Protein AF-A0AAP0YLY3-F1 (afdb_monomer_lite)

Secondary structure (DSSP, 8-state):
-EEEE-SSSS-EEEE---SB-TTSPBPP-TTHHHHHHHHHHHHHHHTTPPPHHHHHHHHHHHTT-S-HHHHHHHHHHHHHHHHHHHHHTTSHHHHHHHHHHHHHHTT-EEEEEE-TTS-EEEEEEEETTEEEEHHHH-GGGSHHHHHHHTS----------------------

Radius of gyration: 27.0 Å; chains: 1; bounding box: 79×39×63 Å

Structure (mmCIF, N/CA/C/O backbone):
data_AF-A0AAP0YLY3-F1
#
_entry.id   AF-A0AAP0YLY3-F1
#
loop_
_atom_site.group_PDB
_atom_site.id
_atom_site.type_symbol
_atom_site.label_atom_id
_atom_site.label_alt_id
_atom_site.label_comp_id
_atom_site.label_asym_id
_atom_site.label_entity_id
_atom_site.label_seq_id
_atom_site.pdbx_PDB_ins_code
_atom_site.Cartn_x
_atom_site.Cartn_y
_atom_site.Cartn_z
_atom_site.occupancy
_atom_site.B_iso_or_equiv
_atom_site.auth_seq_id
_atom_site.auth_comp_id
_atom_site.auth_asym_id
_atom_site.auth_atom_id
_atom_site.pdbx_PDB_model_num
ATOM 1 N N . MET A 1 1 ? 21.559 -13.514 -28.684 1.00 84.38 1 MET A N 1
ATOM 2 C CA . MET A 1 1 ? 20.626 -14.659 -28.528 1.00 84.38 1 MET A CA 1
ATOM 3 C C . MET A 1 1 ? 19.225 -14.116 -28.28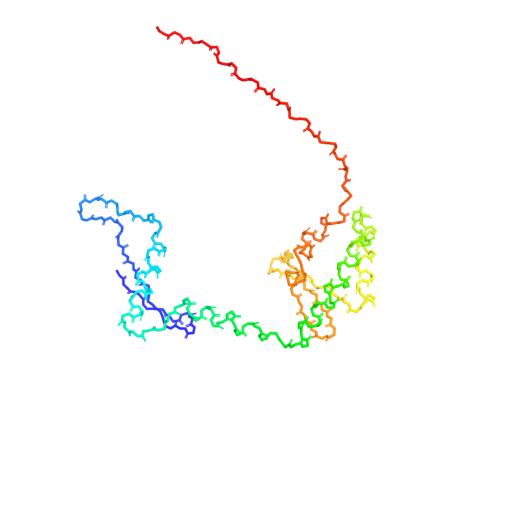8 1.00 84.38 1 MET A C 1
ATOM 5 O O . MET A 1 1 ? 19.113 -13.101 -27.614 1.00 84.38 1 MET A O 1
ATOM 9 N N . ALA A 1 2 ? 18.183 -14.740 -28.841 1.00 87.62 2 ALA A N 1
ATOM 10 C CA . ALA A 1 2 ? 16.794 -14.359 -28.585 1.00 87.62 2 ALA A CA 1
ATOM 11 C C . ALA A 1 2 ? 15.987 -15.582 -28.125 1.00 87.62 2 ALA A C 1
ATOM 13 O O . ALA A 1 2 ? 16.153 -16.657 -28.696 1.00 87.62 2 ALA A O 1
ATOM 14 N N . VAL A 1 3 ? 15.147 -15.425 -27.099 1.00 89.00 3 VAL A N 1
ATOM 15 C CA . VAL A 1 3 ? 14.315 -16.502 -26.532 1.00 89.00 3 VAL A CA 1
ATOM 16 C C . VAL A 1 3 ? 12.877 -16.019 -26.418 1.00 89.00 3 VAL A C 1
ATOM 18 O O . VAL A 1 3 ? 12.629 -14.951 -25.867 1.00 89.00 3 VAL A O 1
ATOM 21 N N . THR A 1 4 ? 11.927 -16.793 -26.931 1.00 88.38 4 THR A N 1
ATOM 22 C CA . THR A 1 4 ? 10.489 -16.539 -26.784 1.00 88.38 4 THR A CA 1
ATOM 23 C C . THR A 1 4 ? 9.971 -17.156 -25.486 1.00 88.38 4 THR A C 1
ATOM 25 O O . THR A 1 4 ? 10.295 -18.295 -25.162 1.00 88.38 4 THR A O 1
ATOM 28 N N . HIS A 1 5 ? 9.146 -16.416 -24.749 1.00 80.31 5 HIS A N 1
ATOM 29 C CA . HIS A 1 5 ? 8.527 -16.858 -23.501 1.00 80.31 5 HIS A CA 1
ATOM 30 C C . HIS A 1 5 ? 6.999 -16.671 -23.538 1.00 80.31 5 HIS A C 1
ATOM 32 O O . HIS A 1 5 ? 6.479 -15.772 -24.209 1.00 80.31 5 HIS A O 1
ATOM 38 N N . LYS A 1 6 ? 6.287 -17.572 -22.843 1.00 79.25 6 LYS A N 1
ATOM 39 C CA . LYS A 1 6 ? 4.812 -17.651 -22.751 1.00 79.25 6 LYS A CA 1
ATOM 40 C C . LYS A 1 6 ? 4.292 -17.630 -21.304 1.00 79.25 6 LYS A C 1
ATOM 42 O O . LYS A 1 6 ? 3.179 -18.059 -21.038 1.00 79.25 6 LYS A O 1
ATOM 47 N N . ASP A 1 7 ? 5.110 -17.201 -20.353 1.00 75.25 7 ASP A N 1
ATOM 48 C CA . ASP A 1 7 ? 4.820 -17.224 -18.911 1.00 75.25 7 ASP A CA 1
ATOM 49 C C . ASP A 1 7 ? 3.862 -16.113 -18.447 1.00 75.25 7 ASP A C 1
ATOM 51 O O . ASP A 1 7 ? 3.434 -16.106 -17.295 1.00 75.25 7 ASP A O 1
ATOM 55 N N . THR A 1 8 ? 3.477 -15.197 -19.337 1.00 72.56 8 THR A N 1
ATOM 56 C CA . THR A 1 8 ? 2.408 -14.217 -19.094 1.00 72.56 8 THR A CA 1
ATOM 57 C C . THR A 1 8 ? 1.343 -14.316 -20.180 1.00 72.56 8 THR A C 1
ATOM 59 O O . THR A 1 8 ? 1.606 -14.873 -21.244 1.00 72.56 8 THR A O 1
ATOM 62 N N . ASP A 1 9 ? 0.184 -13.686 -19.966 1.00 72.81 9 ASP A N 1
ATOM 63 C CA . ASP A 1 9 ? -0.893 -13.595 -20.969 1.00 72.81 9 ASP A CA 1
ATOM 64 C C . ASP A 1 9 ? -0.432 -12.988 -22.311 1.00 72.81 9 ASP A C 1
ATOM 66 O O . ASP A 1 9 ? -1.115 -13.123 -23.323 1.00 72.81 9 ASP A O 1
ATOM 70 N N . ASN A 1 10 ? 0.729 -12.317 -22.337 1.00 78.31 10 ASN A N 1
ATOM 71 C CA . ASN A 1 10 ? 1.319 -11.747 -23.540 1.00 78.31 10 ASN A CA 1
ATOM 72 C C . ASN A 1 10 ? 2.604 -12.489 -23.934 1.00 78.31 10 ASN A C 1
ATOM 74 O O . ASN A 1 10 ? 3.540 -12.634 -23.138 1.00 78.31 10 ASN A O 1
ATOM 78 N N . MET A 1 11 ? 2.673 -12.875 -25.207 1.00 82.75 11 MET A N 1
ATOM 79 C CA . MET A 1 11 ? 3.893 -13.374 -25.841 1.00 82.75 11 MET A CA 1
ATOM 80 C C . MET A 1 11 ? 4.999 -12.316 -25.759 1.00 82.75 11 MET A C 1
ATOM 82 O O . MET A 1 11 ? 4.771 -11.157 -26.112 1.00 82.75 11 MET A O 1
ATOM 86 N N . HIS A 1 12 ? 6.204 -12.703 -25.343 1.00 87.44 12 HIS A N 1
ATOM 87 C CA . HIS A 1 12 ? 7.352 -11.795 -25.350 1.00 87.44 12 HIS A CA 1
ATOM 88 C C . HIS A 1 12 ? 8.660 -12.499 -25.710 1.00 87.44 12 HIS A C 1
ATOM 90 O O . HIS A 1 12 ? 8.771 -13.724 -25.673 1.00 87.44 12 HIS A O 1
ATOM 96 N N . ILE A 1 13 ? 9.647 -11.694 -26.107 1.00 89.44 13 ILE A N 1
ATOM 97 C CA . ILE A 1 13 ? 10.973 -12.142 -26.533 1.00 89.44 13 ILE A CA 1
ATOM 98 C C . ILE A 1 13 ? 12.018 -11.492 -25.628 1.00 89.44 13 ILE A C 1
ATOM 100 O O . ILE A 1 13 ? 12.048 -10.270 -25.489 1.00 89.44 13 ILE A O 1
ATOM 104 N N . HIS A 1 14 ? 12.905 -12.297 -25.054 1.00 89.00 14 HIS A N 1
ATOM 105 C CA . HIS A 1 14 ? 14.126 -11.833 -24.408 1.00 89.00 14 HIS A CA 1
ATOM 106 C C . HIS A 1 14 ? 15.252 -11.763 -25.431 1.00 89.00 14 HIS A C 1
ATOM 108 O O . HIS A 1 14 ? 15.549 -12.757 -26.088 1.00 89.00 14 HIS A O 1
ATOM 114 N N . ILE A 1 15 ? 15.904 -10.606 -25.543 1.00 89.50 15 ILE A N 1
ATOM 115 C CA . ILE A 1 15 ? 17.107 -10.427 -26.360 1.00 89.50 15 ILE A CA 1
ATOM 116 C C . ILE A 1 15 ? 18.300 -10.296 -25.415 1.00 89.50 15 ILE A C 1
ATOM 118 O O . ILE A 1 15 ? 18.353 -9.387 -24.590 1.00 89.50 15 ILE A O 1
ATOM 122 N N . ILE A 1 16 ? 19.259 -11.205 -25.553 1.00 89.19 16 ILE A N 1
ATOM 123 C CA . ILE A 1 16 ? 20.537 -11.193 -24.843 1.00 89.19 16 ILE A CA 1
ATOM 124 C C . ILE A 1 16 ? 21.598 -10.678 -25.814 1.00 89.19 16 ILE A C 1
ATOM 126 O O . ILE A 1 16 ? 21.819 -11.277 -26.876 1.00 89.19 16 ILE A O 1
ATOM 130 N N . ALA A 1 17 ? 22.250 -9.583 -25.432 1.00 88.19 17 ALA A N 1
ATOM 131 C CA . ALA A 1 17 ? 23.316 -8.935 -26.186 1.00 88.19 17 ALA A CA 1
ATOM 132 C C . ALA A 1 17 ? 24.584 -8.817 -25.329 1.00 88.19 17 ALA A C 1
ATOM 134 O O . ALA A 1 17 ? 24.498 -8.595 -24.119 1.00 88.19 17 ALA A O 1
ATOM 135 N N . ASN A 1 18 ? 25.754 -8.962 -25.959 1.00 90.06 18 ASN A N 1
ATOM 136 C CA . ASN A 1 18 ? 27.037 -8.750 -25.295 1.00 90.06 18 ASN A CA 1
ATOM 137 C C . ASN A 1 18 ? 27.287 -7.244 -25.114 1.00 90.06 18 ASN A C 1
ATOM 139 O O . ASN A 1 18 ? 27.053 -6.456 -26.029 1.00 90.06 18 ASN A O 1
ATOM 143 N N . ARG A 1 19 ? 27.767 -6.850 -23.931 1.00 91.50 19 ARG A N 1
ATOM 144 C CA . ARG A 1 19 ? 28.159 -5.468 -23.618 1.00 91.50 19 ARG A CA 1
ATOM 145 C C . ARG A 1 19 ? 29.617 -5.176 -24.001 1.00 91.50 19 ARG A C 1
ATOM 147 O O . ARG A 1 19 ? 30.021 -4.018 -23.997 1.00 91.50 19 ARG A O 1
ATOM 154 N N . ILE A 1 20 ? 30.400 -6.203 -24.306 1.00 93.00 20 ILE A N 1
ATOM 155 C CA . ILE A 1 20 ? 31.799 -6.064 -24.706 1.00 93.00 20 ILE A CA 1
ATOM 156 C C . ILE A 1 20 ? 31.875 -6.010 -26.230 1.00 93.00 20 ILE A C 1
ATOM 158 O O . ILE A 1 20 ? 31.314 -6.871 -26.913 1.00 93.00 20 ILE A O 1
ATOM 162 N N . SER A 1 21 ? 32.537 -4.979 -26.751 1.00 90.94 21 SER A N 1
ATOM 163 C CA . SER A 1 21 ? 32.823 -4.836 -28.175 1.00 90.94 21 SER A CA 1
ATOM 164 C C . SER A 1 21 ? 33.848 -5.880 -28.629 1.00 90.94 21 SER A C 1
ATOM 166 O O . SER A 1 21 ? 34.527 -6.514 -27.821 1.00 90.94 21 SER A O 1
ATOM 168 N N . LEU A 1 22 ? 34.006 -6.039 -29.944 1.00 90.38 22 LEU A N 1
ATOM 169 C CA . LEU A 1 22 ? 35.026 -6.929 -30.511 1.00 90.38 22 LEU A CA 1
ATOM 170 C C . LEU A 1 22 ? 36.465 -6.471 -30.203 1.00 90.38 22 LEU A C 1
ATOM 172 O O . LEU A 1 22 ? 37.390 -7.266 -30.327 1.00 90.38 22 LEU A O 1
ATOM 176 N N . TYR A 1 23 ? 36.641 -5.220 -29.768 1.00 93.31 23 TYR A N 1
ATOM 177 C CA . TYR A 1 23 ? 37.928 -4.624 -29.402 1.00 93.31 23 TYR A CA 1
ATOM 178 C C . TYR A 1 23 ? 38.176 -4.617 -27.884 1.00 93.31 23 TYR A C 1
ATOM 180 O O . TYR A 1 23 ? 39.122 -3.994 -27.415 1.00 93.31 23 TYR A O 1
ATOM 188 N N . GLY A 1 24 ? 37.329 -5.297 -27.100 1.00 92.50 24 GLY A N 1
ATOM 189 C CA . GLY A 1 24 ? 37.461 -5.371 -25.640 1.00 92.50 24 GLY A CA 1
ATOM 190 C C . GLY A 1 24 ? 36.920 -4.149 -24.892 1.00 92.50 24 GLY A C 1
ATOM 191 O O . GLY A 1 24 ? 37.060 -4.061 -23.674 1.00 92.50 24 GLY A O 1
ATOM 192 N N . GLU A 1 25 ? 36.268 -3.220 -25.589 1.00 94.44 25 GLU A N 1
ATOM 193 C CA . GLU A 1 25 ? 35.694 -2.024 -24.977 1.00 94.44 25 GLU A CA 1
ATOM 194 C C . GLU A 1 25 ? 34.318 -2.319 -24.377 1.00 94.44 25 GLU A C 1
ATOM 196 O O . GLU A 1 25 ? 33.501 -3.047 -24.945 1.00 94.44 25 GLU A O 1
ATOM 201 N N . VAL A 1 26 ? 34.028 -1.718 -23.226 1.00 93.25 26 VAL A N 1
ATOM 202 C CA . VAL A 1 26 ? 32.738 -1.874 -22.553 1.00 93.25 26 VAL A CA 1
ATOM 203 C C . VAL A 1 26 ? 31.776 -0.799 -23.048 1.00 93.25 26 VAL A C 1
ATOM 205 O O . VAL A 1 26 ? 32.010 0.389 -22.835 1.00 93.25 26 VAL A O 1
ATOM 208 N N . TYR A 1 27 ? 30.638 -1.195 -23.620 1.00 89.69 27 TYR A N 1
ATOM 209 C CA . TYR A 1 27 ? 29.598 -0.229 -23.970 1.00 89.69 27 TYR A CA 1
ATOM 210 C C . TYR A 1 27 ? 29.071 0.495 -22.726 1.00 89.69 27 TYR A C 1
ATOM 212 O O . TYR A 1 27 ? 28.773 -0.123 -21.697 1.00 89.69 27 TYR A O 1
ATOM 220 N N . ASP A 1 28 ? 28.902 1.813 -22.818 1.00 88.75 28 ASP A N 1
ATOM 221 C CA . ASP A 1 28 ? 28.293 2.597 -21.749 1.00 88.75 28 ASP A CA 1
ATOM 222 C C . ASP A 1 28 ? 26.817 2.208 -21.563 1.00 88.75 28 ASP A C 1
ATOM 224 O O . ASP A 1 28 ? 25.990 2.352 -22.466 1.00 88.75 28 ASP A O 1
ATOM 228 N N . THR A 1 29 ? 26.464 1.742 -20.365 1.00 88.50 29 THR A N 1
ATOM 229 C CA . THR A 1 29 ? 25.089 1.376 -19.992 1.00 88.50 29 THR A CA 1
ATOM 230 C C . THR A 1 29 ? 24.410 2.416 -19.114 1.00 88.50 29 THR A C 1
ATOM 232 O O . THR A 1 29 ? 23.327 2.156 -18.579 1.00 88.50 29 THR A O 1
ATOM 235 N N . THR A 1 30 ? 25.007 3.595 -18.954 1.00 93.00 30 THR A N 1
ATOM 236 C CA . THR A 1 30 ? 24.414 4.682 -18.182 1.00 93.00 30 THR A CA 1
ATOM 237 C C . THR A 1 30 ? 23.040 5.023 -18.765 1.00 93.00 30 THR A C 1
ATOM 239 O O . THR A 1 30 ? 22.870 5.249 -19.964 1.00 93.00 30 THR A O 1
ATOM 242 N N . PHE A 1 31 ? 22.011 4.966 -17.915 1.00 93.06 31 PHE A N 1
ATOM 243 C CA . PHE A 1 31 ? 20.603 5.151 -18.289 1.00 93.06 31 PHE A CA 1
ATOM 244 C C . PHE A 1 31 ? 20.095 4.255 -19.439 1.00 93.06 31 PHE A C 1
ATOM 246 O O . PHE A 1 31 ? 19.149 4.636 -20.138 1.00 93.06 31 PHE A O 1
ATOM 253 N N . VAL A 1 32 ? 20.659 3.053 -19.633 1.00 91.19 32 VAL A N 1
ATOM 254 C CA . VAL A 1 32 ? 20.261 2.143 -20.726 1.00 91.19 32 VAL A CA 1
ATOM 255 C C . VAL A 1 32 ? 18.757 1.858 -20.739 1.00 91.19 32 VAL A C 1
ATOM 257 O O . VAL A 1 32 ? 18.150 1.906 -21.804 1.00 91.19 32 VAL A O 1
ATOM 260 N N . SER A 1 33 ? 18.124 1.689 -19.574 1.00 90.81 33 SER A N 1
ATOM 261 C CA . SER A 1 33 ? 16.676 1.468 -19.465 1.00 90.81 33 SER A CA 1
ATOM 262 C C . SER A 1 33 ? 15.860 2.642 -20.016 1.00 90.81 33 SER A C 1
ATOM 264 O O . SER A 1 33 ? 14.877 2.439 -20.726 1.00 90.81 33 SER A O 1
ATOM 266 N N . ASN A 1 34 ? 16.284 3.880 -19.744 1.00 92.44 34 ASN A N 1
ATOM 267 C CA . ASN A 1 34 ? 15.592 5.080 -20.219 1.00 92.44 34 ASN A CA 1
ATOM 268 C C . ASN A 1 34 ? 15.792 5.269 -21.727 1.00 92.44 34 ASN A C 1
ATOM 270 O O . ASN A 1 34 ? 14.844 5.615 -22.434 1.00 92.44 34 ASN A O 1
ATOM 274 N N . ARG A 1 35 ? 17.012 5.021 -22.225 1.00 92.62 35 ARG A N 1
ATOM 275 C CA . ARG A 1 35 ? 17.318 5.069 -23.663 1.00 92.62 35 ARG A CA 1
ATOM 276 C C . ARG A 1 35 ? 16.528 4.003 -24.423 1.00 92.62 35 ARG A C 1
ATOM 278 O O . ARG A 1 35 ? 15.864 4.338 -25.398 1.00 92.62 35 ARG A O 1
ATOM 285 N N . ALA A 1 36 ? 16.515 2.764 -23.930 1.00 91.88 36 ALA A N 1
ATOM 286 C CA . ALA A 1 36 ? 15.746 1.665 -24.508 1.00 91.88 36 ALA A CA 1
ATOM 287 C C . ALA A 1 36 ? 14.244 1.984 -24.547 1.00 91.88 36 ALA A C 1
ATOM 289 O O . ALA A 1 36 ? 13.615 1.821 -25.588 1.00 91.88 36 ALA A O 1
ATOM 290 N N . ALA A 1 37 ? 13.680 2.525 -23.461 1.00 91.81 37 ALA A N 1
ATOM 291 C CA . ALA A 1 37 ? 12.278 2.940 -23.430 1.00 91.81 37 ALA A CA 1
ATOM 292 C C . ALA A 1 37 ? 11.958 4.037 -24.463 1.00 91.81 37 ALA A C 1
ATOM 294 O O . ALA A 1 37 ? 10.900 3.998 -25.088 1.00 91.81 37 ALA A O 1
ATOM 295 N N . ARG A 1 38 ? 12.867 5.003 -24.669 1.00 93.81 38 ARG A N 1
ATOM 296 C CA . ARG A 1 38 ? 12.705 6.059 -25.681 1.00 93.81 38 ARG A CA 1
ATOM 297 C C . ARG A 1 38 ? 12.762 5.494 -27.101 1.00 93.81 38 ARG A C 1
ATOM 299 O O . ARG A 1 38 ? 11.909 5.833 -27.912 1.00 93.81 38 ARG A O 1
ATOM 306 N N . VAL A 1 39 ? 13.737 4.631 -27.389 1.00 94.00 39 VAL A N 1
ATOM 307 C CA . VAL A 1 39 ? 13.869 3.977 -28.702 1.00 94.00 39 VAL A CA 1
ATOM 308 C C . VAL A 1 39 ? 12.642 3.115 -28.997 1.00 94.00 39 VAL A C 1
ATOM 310 O O . VAL A 1 39 ? 12.082 3.219 -30.083 1.00 94.00 39 VAL A O 1
ATOM 313 N N . ALA A 1 40 ? 12.174 2.332 -28.021 1.00 93.56 40 ALA A N 1
ATOM 314 C CA . ALA A 1 40 ? 10.960 1.535 -28.158 1.00 93.56 40 ALA A CA 1
ATOM 315 C C . ALA A 1 40 ? 9.741 2.406 -28.494 1.00 93.56 40 ALA A C 1
ATOM 317 O O . ALA A 1 40 ? 9.010 2.075 -29.417 1.00 93.56 40 ALA A O 1
ATOM 318 N N . GLU A 1 41 ? 9.553 3.547 -27.822 1.00 93.62 41 GLU A N 1
ATOM 319 C CA . GLU A 1 41 ? 8.457 4.476 -28.133 1.00 93.62 41 GLU A CA 1
ATOM 320 C C . GLU A 1 41 ? 8.543 5.045 -29.558 1.00 93.62 41 GLU A C 1
ATOM 322 O O . GLU A 1 41 ? 7.529 5.099 -30.254 1.00 93.62 41 GLU A O 1
ATOM 327 N N . VAL A 1 42 ? 9.738 5.445 -30.009 1.00 95.75 42 VAL A N 1
ATOM 328 C CA . VAL A 1 42 ? 9.954 5.943 -31.380 1.00 95.75 42 VAL A CA 1
ATOM 329 C C . VAL A 1 42 ? 9.614 4.864 -32.407 1.00 95.75 42 VAL A C 1
ATOM 331 O O . VAL A 1 42 ? 8.913 5.144 -33.378 1.00 95.75 42 VAL A O 1
ATOM 334 N N . LEU A 1 43 ? 10.066 3.628 -32.183 1.00 95.75 43 LEU A N 1
ATOM 335 C CA . LEU A 1 43 ? 9.744 2.496 -33.051 1.00 95.75 43 LEU A CA 1
ATOM 336 C C . LEU A 1 43 ? 8.243 2.196 -33.036 1.00 95.75 43 LEU A C 1
ATOM 338 O O . LEU A 1 43 ? 7.661 2.010 -34.101 1.00 95.75 43 LEU A O 1
ATOM 342 N N . SER A 1 44 ? 7.597 2.224 -31.867 1.00 94.50 44 SER A N 1
ATOM 343 C CA . SER A 1 44 ? 6.149 2.036 -31.772 1.00 94.50 44 SER A CA 1
ATOM 344 C C . SER A 1 44 ? 5.392 3.079 -32.589 1.00 94.50 44 SER A C 1
ATOM 346 O O . SER A 1 44 ? 4.528 2.703 -33.371 1.00 94.50 44 SER A O 1
ATOM 348 N N . ARG A 1 45 ? 5.759 4.367 -32.493 1.00 93.94 45 ARG A N 1
ATOM 349 C CA . ARG A 1 45 ? 5.164 5.430 -33.324 1.00 93.94 45 ARG A CA 1
ATOM 350 C C . ARG A 1 45 ? 5.400 5.182 -34.812 1.00 93.94 45 ARG A C 1
ATOM 352 O O . ARG A 1 45 ? 4.458 5.252 -35.593 1.00 93.94 45 ARG A O 1
ATOM 359 N N . LYS A 1 46 ? 6.639 4.860 -35.197 1.00 96.62 46 LYS A N 1
ATOM 360 C CA . LYS A 1 46 ? 7.029 4.636 -36.598 1.00 96.62 46 LYS A CA 1
ATOM 361 C C . LYS A 1 46 ? 6.247 3.494 -37.251 1.00 96.62 46 LYS A C 1
ATOM 363 O O . LYS A 1 46 ? 5.891 3.602 -38.417 1.00 96.62 46 LYS A O 1
ATOM 368 N N . TYR A 1 47 ? 5.993 2.418 -36.511 1.00 96.00 47 TYR A N 1
ATOM 369 C CA . TYR A 1 47 ? 5.304 1.230 -37.021 1.00 96.00 47 TYR A CA 1
ATOM 370 C C . TYR A 1 47 ? 3.812 1.180 -36.658 1.00 96.00 47 TYR A C 1
ATOM 372 O O . TYR A 1 47 ? 3.189 0.136 -36.819 1.00 96.00 47 TYR A O 1
ATOM 380 N N . GLY A 1 48 ? 3.232 2.273 -36.146 1.00 92.75 48 GLY A N 1
ATOM 381 C CA . GLY A 1 48 ? 1.815 2.316 -35.763 1.00 92.75 48 GLY A CA 1
ATOM 382 C C . GLY A 1 48 ? 1.436 1.335 -34.644 1.00 92.75 48 GLY A C 1
ATOM 383 O O . GLY A 1 48 ? 0.287 0.914 -34.548 1.00 92.75 48 GLY A O 1
ATOM 384 N N . MET A 1 49 ? 2.395 0.936 -33.805 1.00 92.88 49 MET A N 1
ATOM 385 C CA . MET A 1 49 ? 2.160 0.040 -32.675 1.00 92.88 49 MET A CA 1
ATOM 386 C C . MET A 1 49 ? 1.633 0.799 -31.456 1.00 92.88 49 MET A C 1
ATOM 388 O O . MET A 1 49 ? 1.843 2.000 -31.286 1.00 92.88 49 MET A O 1
ATOM 392 N N . THR A 1 50 ? 1.023 0.058 -30.534 1.00 89.12 50 THR A N 1
ATOM 393 C CA . THR A 1 50 ? 0.528 0.594 -29.267 1.00 89.12 50 THR A CA 1
ATOM 394 C C . THR A 1 50 ? 1.644 1.197 -28.410 1.00 89.12 50 THR A C 1
ATOM 396 O O . THR A 1 50 ? 2.633 0.540 -28.081 1.00 89.12 50 THR A O 1
ATOM 399 N N . ILE A 1 51 ? 1.447 2.437 -27.963 1.00 91.81 51 ILE A N 1
ATOM 400 C CA . ILE A 1 51 ? 2.436 3.172 -27.174 1.00 91.81 51 ILE A CA 1
ATOM 401 C C . ILE A 1 51 ? 2.188 2.942 -25.686 1.00 91.81 51 ILE A C 1
ATOM 403 O O . ILE A 1 51 ? 1.164 3.330 -25.122 1.00 91.81 51 ILE A O 1
ATOM 407 N N . ALA A 1 52 ? 3.171 2.349 -25.007 1.00 84.19 52 ALA A N 1
ATOM 408 C CA . ALA A 1 52 ? 3.050 1.968 -23.600 1.00 84.19 52 ALA A CA 1
ATOM 409 C C . ALA A 1 52 ? 2.696 3.145 -22.666 1.00 84.19 52 ALA A C 1
ATOM 411 O O . ALA A 1 52 ? 1.967 2.967 -21.686 1.00 84.19 52 ALA A O 1
ATOM 412 N N . LYS A 1 53 ? 3.196 4.356 -22.954 1.00 84.56 53 LYS A N 1
ATOM 413 C CA . LYS A 1 53 ? 2.883 5.564 -22.172 1.00 84.56 53 LYS A CA 1
ATOM 414 C C . LYS A 1 53 ? 1.422 5.986 -22.304 1.00 84.56 53 LYS A C 1
ATOM 416 O O . LYS A 1 53 ? 0.811 6.306 -21.287 1.00 84.56 53 LYS A O 1
ATOM 421 N N . GLU A 1 54 ? 0.872 5.945 -23.513 1.00 86.69 54 GLU A N 1
ATOM 422 C CA . GLU A 1 54 ? -0.516 6.319 -23.803 1.00 86.69 54 GLU A CA 1
ATOM 423 C C . GLU A 1 54 ? -1.471 5.316 -23.153 1.00 86.69 54 GLU A C 1
ATOM 425 O O . GLU A 1 54 ? -2.323 5.711 -22.364 1.00 86.69 54 GLU A O 1
ATOM 430 N N . VAL A 1 55 ? -1.201 4.012 -23.285 1.00 81.69 55 VAL A N 1
ATOM 431 C CA . VAL A 1 55 ? -1.949 2.968 -22.560 1.00 81.69 55 VAL A CA 1
ATOM 432 C C . VAL A 1 55 ? -1.885 3.166 -21.046 1.00 81.69 55 VAL A C 1
ATOM 434 O O . VAL A 1 55 ? -2.866 2.942 -20.337 1.00 81.69 55 VAL A O 1
ATOM 437 N N . LYS A 1 56 ? -0.734 3.570 -20.497 1.00 77.56 56 LYS A N 1
ATOM 438 C CA . LYS A 1 56 ? -0.601 3.836 -19.058 1.00 77.56 56 LYS A CA 1
ATOM 439 C C . LYS A 1 56 ? -1.401 5.071 -18.638 1.00 77.56 56 LYS A C 1
ATOM 441 O O . LYS A 1 56 ? -1.973 5.053 -17.547 1.00 77.56 56 LYS A O 1
ATOM 446 N N . ALA A 1 57 ? -1.444 6.112 -19.467 1.00 74.81 57 ALA A N 1
ATOM 447 C CA . ALA A 1 57 ? -2.266 7.296 -19.243 1.00 74.81 57 ALA A CA 1
ATOM 448 C C . ALA A 1 57 ? -3.757 6.938 -19.312 1.00 74.81 57 ALA A C 1
ATOM 450 O O . ALA A 1 57 ? -4.476 7.165 -18.343 1.00 74.81 57 ALA A O 1
ATOM 451 N N . GLU A 1 58 ? -4.203 6.248 -20.358 1.00 71.88 58 GLU A N 1
ATOM 452 C CA . GLU A 1 58 ? -5.574 5.747 -20.485 1.00 71.88 58 GLU A CA 1
ATOM 453 C C . GLU A 1 58 ? -5.969 4.828 -19.329 1.00 71.88 58 GLU A C 1
ATOM 455 O O . GLU A 1 58 ? -7.059 4.954 -18.782 1.00 71.88 58 GLU A O 1
ATOM 460 N N . LYS A 1 59 ? -5.085 3.924 -18.887 1.00 65.62 59 LYS A N 1
ATOM 461 C CA . LYS A 1 59 ? -5.328 3.087 -17.702 1.00 65.62 59 LYS A CA 1
ATOM 462 C C . LYS A 1 59 ? -5.435 3.920 -16.427 1.00 65.62 59 LYS A C 1
ATOM 464 O O . LYS A 1 59 ? -6.204 3.543 -15.551 1.00 65.62 59 LYS A O 1
ATOM 469 N N . LYS A 1 60 ? -4.705 5.032 -16.287 1.00 61.19 60 LYS A N 1
ATOM 470 C CA . LYS A 1 60 ? -4.910 5.975 -15.171 1.00 61.19 60 LYS A CA 1
ATOM 471 C C . LYS A 1 60 ? -6.273 6.667 -15.283 1.00 61.19 60 LYS A C 1
ATOM 473 O O . LYS A 1 60 ? -6.986 6.703 -14.289 1.00 61.19 60 LYS A O 1
ATOM 478 N N . HIS A 1 61 ? -6.665 7.101 -16.480 1.00 59.28 61 HIS A N 1
ATOM 479 C CA . HIS A 1 61 ? -7.978 7.699 -16.749 1.00 59.28 61 HIS A CA 1
ATOM 480 C C . HIS A 1 61 ? -9.146 6.702 -16.677 1.00 59.28 61 HIS A C 1
ATOM 482 O O . HIS A 1 61 ? -10.270 7.111 -16.442 1.00 59.28 61 HIS A O 1
ATOM 488 N N . LYS A 1 62 ? -8.910 5.393 -16.837 1.00 54.31 62 LYS A N 1
ATOM 489 C CA . LYS A 1 62 ? -9.889 4.321 -16.579 1.00 54.31 62 LYS A CA 1
ATOM 490 C C . LYS A 1 62 ? -9.873 3.848 -15.123 1.00 54.31 62 LYS A C 1
ATOM 492 O O . LYS A 1 62 ? -10.836 3.229 -14.689 1.00 54.31 62 LYS A O 1
ATOM 497 N N . LYS A 1 63 ? -8.812 4.106 -14.349 1.00 50.94 63 LYS A N 1
ATOM 498 C CA . LYS A 1 63 ? -8.730 3.754 -12.916 1.00 50.94 63 LYS A CA 1
ATOM 499 C C . LYS A 1 63 ? -9.610 4.627 -12.015 1.00 50.94 63 LYS A C 1
ATOM 501 O O . LYS A 1 63 ? -9.797 4.255 -10.864 1.00 50.94 63 LYS A O 1
ATOM 506 N N . THR A 1 64 ? -10.222 5.689 -12.537 1.00 51.84 64 THR A N 1
ATOM 507 C CA . THR A 1 64 ? -11.403 6.343 -11.935 1.00 51.84 64 THR A CA 1
ATOM 508 C C . THR A 1 64 ? -12.632 5.428 -11.870 1.00 51.84 64 THR A C 1
ATOM 510 O O . THR A 1 64 ? -13.635 5.817 -11.293 1.00 51.84 64 THR A O 1
ATOM 513 N N . LYS A 1 65 ? -12.562 4.186 -12.377 1.00 51.16 65 LYS A N 1
ATOM 514 C CA . LYS A 1 65 ? -13.541 3.116 -12.124 1.00 51.16 65 LYS A CA 1
ATOM 515 C C . LYS A 1 65 ? -13.427 2.488 -10.718 1.00 51.16 65 LYS A C 1
ATOM 517 O O . LYS A 1 65 ? -13.620 1.280 -10.578 1.00 51.16 65 LYS A O 1
ATOM 522 N N . SER A 1 66 ? -13.125 3.243 -9.656 1.00 57.97 66 SER A N 1
ATOM 523 C C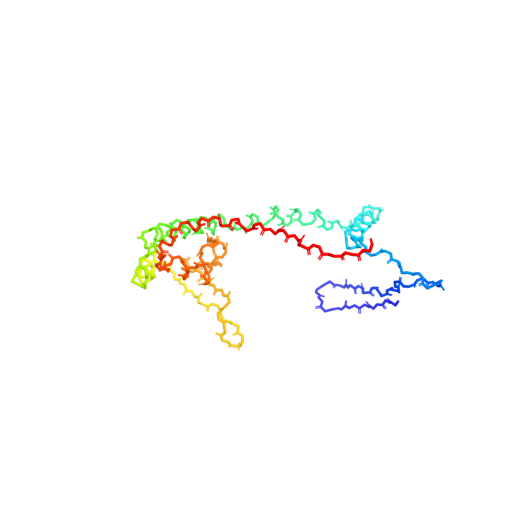A . SER A 1 66 ? -13.766 2.876 -8.385 1.00 57.97 66 SER A CA 1
ATOM 524 C C . SER A 1 66 ? -15.243 3.214 -8.579 1.00 57.97 66 SER A C 1
ATOM 526 O O . SER A 1 66 ? -15.563 4.270 -9.122 1.00 57.97 66 SER A O 1
ATOM 528 N N . SER A 1 67 ? -16.162 2.298 -8.258 1.00 71.50 67 SER A N 1
ATOM 529 C CA . SER A 1 67 ? -17.577 2.676 -8.278 1.00 71.50 67 SER A CA 1
ATOM 530 C C . SER A 1 67 ? -17.730 3.931 -7.403 1.00 71.50 67 SER A C 1
ATOM 532 O O . SER A 1 67 ? -17.071 3.996 -6.358 1.00 71.50 67 SER A O 1
ATOM 534 N N . PRO A 1 68 ? -18.544 4.929 -7.793 1.00 79.38 68 PRO A N 1
ATOM 535 C CA . PRO A 1 68 ? -18.747 6.131 -6.982 1.00 79.38 68 PRO A CA 1
ATOM 536 C C . PRO A 1 68 ? -19.050 5.780 -5.519 1.00 79.38 68 PRO A C 1
ATOM 538 O O . PRO A 1 68 ? -18.494 6.372 -4.598 1.00 79.38 68 PRO A O 1
ATOM 541 N N . THR A 1 69 ? -19.814 4.703 -5.324 1.00 84.50 69 THR A N 1
ATOM 542 C CA . THR A 1 69 ? -20.097 4.074 -4.035 1.00 84.50 69 THR A CA 1
ATOM 543 C C . THR A 1 69 ? -18.831 3.653 -3.285 1.00 84.50 69 THR A C 1
ATOM 545 O O . THR A 1 69 ? -18.670 4.019 -2.129 1.00 84.50 69 THR A O 1
ATOM 548 N N . ARG A 1 70 ? -17.887 2.935 -3.914 1.00 88.56 70 ARG A N 1
ATOM 549 C CA . ARG A 1 70 ? -16.638 2.506 -3.260 1.00 88.56 70 ARG A CA 1
ATOM 550 C C . ARG A 1 70 ? -15.761 3.692 -2.861 1.00 88.56 70 ARG A C 1
ATOM 552 O O . ARG A 1 70 ? -15.136 3.630 -1.804 1.00 88.56 70 ARG A O 1
ATOM 559 N N . GLU A 1 71 ? -15.705 4.755 -3.666 1.00 89.38 71 GLU A N 1
ATOM 560 C CA . GLU A 1 71 ? -14.931 5.953 -3.310 1.00 89.38 71 GLU A CA 1
ATOM 561 C C . GLU A 1 71 ? -15.575 6.715 -2.144 1.00 89.38 71 GLU A C 1
ATOM 563 O O . GLU A 1 71 ? -14.873 7.109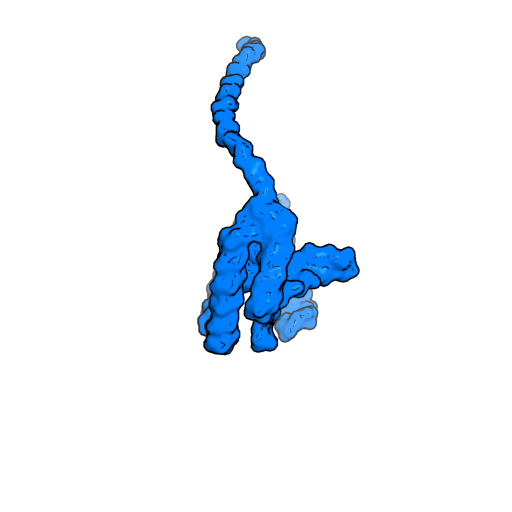 -1.216 1.00 89.38 71 GLU A O 1
ATOM 568 N N . GLN A 1 72 ? -16.905 6.847 -2.128 1.00 91.31 72 GLN A N 1
ATOM 569 C CA . GLN A 1 72 ? -17.644 7.418 -0.996 1.00 91.31 72 GLN A CA 1
ATOM 570 C C . GLN A 1 72 ? -17.424 6.603 0.284 1.00 91.31 72 GLN A C 1
ATOM 572 O O . GLN A 1 72 ? -17.070 7.159 1.324 1.00 91.31 72 GLN A O 1
ATOM 577 N N . THR A 1 73 ? -17.545 5.273 0.203 1.00 93.81 73 THR A N 1
ATOM 578 C CA . THR A 1 73 ? -17.271 4.371 1.329 1.00 93.81 73 THR A CA 1
ATOM 579 C C . THR A 1 73 ? -15.829 4.520 1.815 1.00 93.81 73 THR A C 1
ATOM 581 O O . THR A 1 73 ? -15.589 4.608 3.017 1.00 93.81 73 THR A O 1
ATOM 584 N N . LYS A 1 74 ? -14.855 4.620 0.904 1.00 94.81 74 LYS A N 1
ATOM 585 C CA . LYS A 1 74 ? -13.448 4.853 1.255 1.00 94.81 74 LYS A CA 1
ATOM 586 C C . LYS A 1 74 ? -13.258 6.171 2.001 1.00 94.81 74 LYS A C 1
ATOM 588 O O . LYS A 1 74 ? -12.587 6.184 3.028 1.00 94.81 74 LYS A O 1
ATOM 593 N N . GLN A 1 75 ? -13.855 7.260 1.515 1.00 95.38 75 GLN A N 1
ATOM 594 C CA . GLN A 1 75 ? -13.792 8.566 2.178 1.00 95.38 75 GLN A CA 1
ATOM 595 C C . GLN A 1 75 ? -14.416 8.519 3.576 1.00 95.38 75 GLN A C 1
ATOM 597 O O . GLN A 1 75 ? -13.884 9.117 4.508 1.00 95.38 75 GLN A O 1
ATOM 602 N N . GLN A 1 76 ? -15.514 7.783 3.751 1.00 96.12 76 GLN A N 1
ATOM 603 C CA . GLN A 1 76 ? -16.133 7.586 5.059 1.00 96.12 76 GLN A CA 1
ATOM 604 C C . GLN A 1 76 ? -15.213 6.817 6.015 1.00 96.12 76 GLN A C 1
ATOM 606 O O . GLN A 1 76 ? -14.985 7.271 7.136 1.00 96.12 76 GLN A O 1
ATOM 611 N N . VAL A 1 77 ? -14.614 5.712 5.558 1.00 96.94 77 VAL A N 1
ATOM 612 C CA . VAL A 1 77 ? -13.629 4.957 6.349 1.00 96.94 77 VAL A CA 1
ATOM 613 C C . VAL A 1 77 ? -12.434 5.839 6.707 1.00 96.94 77 VAL A C 1
ATOM 615 O O . VAL A 1 77 ? -12.000 5.825 7.855 1.00 96.94 77 VAL A O 1
ATOM 618 N N . GLN A 1 78 ? -11.929 6.650 5.773 1.00 97.75 78 GLN A N 1
ATOM 619 C CA . GLN A 1 78 ? -10.853 7.607 6.044 1.00 97.75 78 GLN A CA 1
ATOM 620 C C . GLN A 1 78 ? -11.232 8.600 7.142 1.00 97.75 78 GLN A C 1
ATOM 622 O O . GLN A 1 78 ? -10.465 8.758 8.088 1.00 97.75 78 GLN A O 1
ATOM 627 N N . LYS A 1 79 ? -12.411 9.226 7.055 1.00 97.81 79 LYS A N 1
ATOM 628 C CA . LYS A 1 79 ? -12.893 10.174 8.071 1.00 97.81 79 LYS A CA 1
ATOM 629 C C . LYS A 1 79 ? -12.944 9.536 9.459 1.00 97.81 79 LYS A C 1
ATOM 631 O O . LYS A 1 79 ? -12.394 10.103 10.396 1.00 97.81 79 LYS A O 1
ATOM 636 N N . ILE A 1 80 ? -13.528 8.340 9.572 1.00 97.62 80 ILE A N 1
ATOM 637 C CA . ILE A 1 80 ? -13.585 7.582 10.833 1.00 97.62 80 ILE A CA 1
ATOM 638 C C . ILE A 1 80 ? -12.166 7.296 11.344 1.00 97.62 80 ILE A C 1
ATOM 640 O O . ILE A 1 80 ? -11.844 7.600 12.490 1.00 97.62 80 ILE A O 1
ATOM 644 N N . CYS A 1 81 ? -11.297 6.748 10.489 1.00 97.56 81 CYS A N 1
ATOM 645 C CA . CYS A 1 81 ? -9.945 6.357 10.880 1.00 97.56 81 CYS A CA 1
ATOM 646 C C . CYS A 1 81 ? -9.111 7.552 11.353 1.00 97.56 81 CYS A C 1
ATOM 648 O O . CYS A 1 81 ? -8.426 7.442 12.364 1.00 97.56 81 CYS A O 1
ATOM 650 N N . TYR A 1 82 ? -9.157 8.683 10.644 1.00 98.19 82 TYR A N 1
ATOM 651 C CA . TYR A 1 82 ? -8.395 9.875 11.017 1.00 98.19 82 TYR A CA 1
ATOM 652 C C . TYR A 1 82 ? -8.934 10.534 12.286 1.00 98.19 82 TYR A C 1
ATOM 654 O O . TYR A 1 82 ? -8.130 10.870 13.150 1.00 98.19 82 TYR A O 1
ATOM 662 N N . ALA A 1 83 ? -10.257 10.635 12.450 1.00 97.88 83 ALA A N 1
ATOM 663 C CA . ALA A 1 83 ? -10.855 11.178 13.670 1.00 97.88 83 ALA A CA 1
ATOM 664 C C . ALA A 1 83 ? -10.477 10.352 14.913 1.00 97.88 83 ALA A C 1
ATOM 666 O O . ALA A 1 83 ? -10.101 10.902 15.947 1.00 97.88 83 ALA A O 1
ATOM 667 N N . LEU A 1 84 ? -10.522 9.018 14.812 1.00 97.50 84 LEU A N 1
ATOM 668 C CA . LEU A 1 84 ? -10.127 8.136 15.913 1.00 97.50 84 LEU A CA 1
ATOM 669 C C . LEU A 1 84 ? -8.617 8.135 16.146 1.00 97.50 84 LEU A C 1
ATOM 671 O O . LEU A 1 84 ? -8.175 8.070 17.292 1.00 97.50 84 LEU A O 1
ATOM 675 N N . LEU A 1 85 ? -7.819 8.207 15.078 1.00 96.44 85 LEU A N 1
ATOM 676 C CA . LEU A 1 85 ? -6.373 8.316 15.207 1.00 96.44 85 LEU A CA 1
ATOM 677 C C . LEU A 1 85 ? -6.020 9.585 15.976 1.00 96.44 85 LEU A C 1
ATOM 679 O O . LEU A 1 85 ? -5.296 9.496 16.952 1.00 96.44 85 LEU A O 1
ATOM 683 N N . GLU A 1 86 ? -6.567 10.736 15.591 1.00 96.06 86 GLU A N 1
ATOM 684 C CA . GLU A 1 86 ? -6.332 12.016 16.264 1.00 96.06 86 GLU A CA 1
ATOM 685 C C . GLU A 1 86 ? -6.735 11.983 17.744 1.00 96.06 86 GLU A C 1
ATOM 687 O O . GLU A 1 86 ? -5.968 12.424 18.596 1.00 96.06 86 GLU A O 1
ATOM 692 N N . LYS A 1 87 ? -7.880 11.367 18.062 1.00 95.94 87 LYS A N 1
ATOM 693 C CA . LYS A 1 87 ? -8.382 11.220 19.436 1.00 95.94 87 LYS A CA 1
ATOM 694 C C . LYS A 1 87 ? -7.461 10.398 20.346 1.00 95.94 87 LYS A C 1
ATOM 696 O O . LYS A 1 87 ? -7.374 10.684 21.537 1.00 95.94 87 LYS A O 1
ATOM 701 N N . TYR A 1 88 ? -6.808 9.363 19.815 1.00 95.44 88 TYR A N 1
ATOM 702 C CA . TYR A 1 88 ? -6.077 8.376 20.622 1.00 95.44 88 TYR A CA 1
ATOM 703 C C . TYR A 1 88 ? -4.559 8.353 20.389 1.00 95.44 88 TYR A C 1
ATOM 705 O O . TYR A 1 88 ? -3.841 7.630 21.089 1.00 95.44 88 TYR A O 1
ATOM 713 N N . LYS A 1 89 ? -4.040 9.124 19.430 1.00 93.12 89 LYS A N 1
ATOM 714 C CA . LYS A 1 89 ? -2.611 9.166 19.089 1.00 93.12 89 LYS A CA 1
ATOM 715 C C . LYS A 1 89 ? -1.756 9.493 20.316 1.00 93.12 89 LYS A C 1
ATOM 717 O O . LYS A 1 89 ? -2.096 10.361 21.109 1.00 93.12 89 LYS A O 1
ATOM 722 N N . GLY A 1 90 ? -0.624 8.805 20.463 1.00 90.50 90 GLY A N 1
ATOM 723 C CA . GLY A 1 90 ? 0.350 9.064 21.531 1.00 90.50 90 GLY A CA 1
ATOM 724 C C . GLY A 1 90 ? -0.078 8.645 22.944 1.00 90.50 90 GLY A C 1
ATOM 725 O O . GLY A 1 90 ? 0.688 8.844 23.881 1.00 90.50 90 GLY A O 1
ATOM 726 N N . THR A 1 91 ? -1.252 8.029 23.120 1.00 92.19 91 THR A N 1
ATOM 727 C CA . THR A 1 91 ? -1.748 7.583 24.441 1.00 92.19 91 THR A CA 1
ATOM 728 C C . THR A 1 91 ? -1.362 6.135 24.785 1.00 92.19 91 THR A C 1
ATOM 730 O O . THR A 1 91 ? -2.006 5.467 25.598 1.00 92.19 91 THR A O 1
ATOM 733 N N . GLY A 1 92 ? -0.290 5.621 24.175 1.00 92.00 92 GLY A N 1
ATOM 734 C CA . GLY A 1 92 ? 0.252 4.305 24.500 1.00 92.00 92 GLY A CA 1
ATOM 735 C C . GLY A 1 92 ? -0.637 3.135 24.072 1.00 92.00 92 GLY A C 1
ATOM 736 O O . GLY A 1 92 ? -1.486 3.224 23.181 1.00 92.00 92 GLY A O 1
ATOM 737 N N . ILE A 1 93 ? -0.449 2.007 24.760 1.00 92.06 93 ILE A N 1
ATOM 738 C CA . ILE A 1 93 ? -1.185 0.753 24.528 1.00 92.06 93 ILE A CA 1
ATOM 739 C C . ILE A 1 93 ? -2.694 0.938 24.756 1.00 92.06 93 ILE A C 1
ATOM 741 O O . ILE A 1 93 ? -3.505 0.380 24.010 1.00 92.06 93 ILE A O 1
ATOM 745 N N . THR A 1 94 ? -3.076 1.751 25.745 1.00 93.19 94 THR A N 1
ATOM 746 C CA . THR A 1 94 ? -4.478 2.087 26.024 1.00 93.19 94 THR A CA 1
ATOM 747 C C . THR A 1 94 ? -5.104 2.814 24.839 1.00 93.19 94 THR A C 1
ATOM 749 O O . THR A 1 94 ? -6.174 2.419 24.382 1.00 93.19 94 THR A O 1
ATOM 752 N N . GLY A 1 95 ? -4.398 3.795 24.268 1.00 94.44 95 GLY A N 1
ATOM 753 C CA . GLY A 1 95 ? -4.800 4.484 23.043 1.00 94.44 95 GLY A CA 1
ATOM 754 C C . GLY A 1 95 ? -5.035 3.564 21.866 1.00 94.44 95 GLY A C 1
ATOM 755 O O . GLY A 1 95 ? -6.078 3.622 21.223 1.00 94.44 95 GLY A O 1
ATOM 756 N N . HIS A 1 96 ? -4.078 2.674 21.613 1.00 95.12 96 HIS A N 1
ATOM 757 C CA . HIS A 1 96 ? -4.194 1.705 20.530 1.00 95.12 96 HIS A CA 1
ATOM 758 C C . HIS A 1 96 ? -5.405 0.778 20.724 1.00 95.12 96 HIS A C 1
ATOM 760 O O . HIS A 1 96 ? -6.134 0.497 19.774 1.00 95.12 96 HIS A O 1
ATOM 766 N N . SER A 1 97 ? -5.657 0.335 21.957 1.00 94.81 97 SER A N 1
ATOM 767 C CA . SER A 1 97 ? -6.799 -0.530 22.279 1.00 94.81 97 SER A CA 1
ATOM 768 C C . SER A 1 97 ? -8.133 0.203 22.114 1.00 94.81 97 SER A C 1
ATOM 770 O O . SER A 1 97 ? -9.060 -0.340 21.515 1.00 94.81 97 SER A O 1
ATOM 772 N N . MET A 1 98 ? -8.211 1.458 22.567 1.00 96.88 98 MET A N 1
ATOM 773 C CA . MET A 1 98 ? -9.395 2.307 22.406 1.00 96.88 98 MET A CA 1
ATOM 774 C C . MET A 1 98 ? -9.663 2.654 20.942 1.00 96.88 98 MET A C 1
ATOM 776 O O . MET A 1 98 ? -10.808 2.599 20.502 1.00 96.88 98 MET A O 1
ATOM 780 N N . PHE A 1 99 ? -8.612 2.917 20.162 1.00 97.44 99 PHE A N 1
ATOM 781 C CA . PHE A 1 99 ? -8.717 3.102 18.719 1.00 97.44 99 PHE A CA 1
ATOM 782 C C . PHE A 1 99 ? -9.357 1.882 18.050 1.00 97.44 99 PHE A C 1
ATOM 784 O O . PHE A 1 99 ? -10.320 2.039 17.308 1.00 97.44 99 PHE A O 1
ATOM 791 N N . LEU A 1 100 ? -8.868 0.667 18.326 1.00 96.31 100 LEU A N 1
ATOM 792 C CA . LEU A 1 100 ? -9.422 -0.557 17.732 1.00 96.31 100 LEU A CA 1
ATOM 793 C C . LEU A 1 100 ? -10.871 -0.814 18.165 1.00 96.31 100 LEU A C 1
ATOM 795 O O . LEU A 1 100 ? -11.682 -1.259 17.351 1.00 96.31 100 LEU A O 1
ATOM 799 N N . TYR A 1 101 ? -11.196 -0.520 19.424 1.00 97.00 101 TYR A N 1
ATOM 800 C CA . TYR A 1 101 ? -12.546 -0.662 19.960 1.00 97.00 101 TYR A CA 1
ATOM 801 C C . TYR A 1 101 ? -13.539 0.289 19.278 1.00 97.00 101 TYR A C 1
ATOM 803 O O . TYR A 1 101 ? -14.534 -0.168 18.712 1.00 97.00 101 TYR A O 1
ATOM 811 N N . ASP A 1 102 ? -13.250 1.594 19.259 1.00 97.44 102 ASP A N 1
ATOM 812 C CA . ASP A 1 102 ? -14.124 2.598 18.639 1.00 97.44 102 ASP A CA 1
ATOM 813 C C . ASP A 1 102 ? -14.213 2.412 17.116 1.00 97.44 102 ASP A C 1
ATOM 815 O O . ASP A 1 102 ? -15.260 2.665 16.512 1.00 97.44 102 ASP A O 1
ATOM 819 N N . LEU A 1 103 ? -13.141 1.920 16.485 1.00 97.00 103 LEU A N 1
ATOM 820 C CA . LEU A 1 103 ? -13.128 1.594 15.062 1.00 97.00 103 LEU A CA 1
ATOM 821 C C . LEU A 1 103 ? -14.112 0.456 14.753 1.00 97.00 103 LEU A C 1
ATOM 823 O O . LEU A 1 103 ? -14.953 0.601 13.863 1.00 97.00 103 LEU A O 1
ATOM 827 N N . SER A 1 104 ? -14.074 -0.618 15.550 1.00 96.31 104 SER A N 1
ATOM 828 C CA . SER A 1 104 ? -15.016 -1.741 15.458 1.00 96.31 104 SER A CA 1
ATOM 829 C C . SER A 1 104 ? -16.458 -1.301 15.729 1.00 96.31 104 SER A C 1
ATOM 831 O O . SER A 1 104 ? -17.364 -1.638 14.968 1.00 96.31 104 SER A O 1
ATOM 833 N N . LYS A 1 105 ? -16.675 -0.462 16.753 1.00 97.19 105 LYS A N 1
ATOM 834 C CA . LYS A 1 105 ? -17.987 0.128 17.069 1.00 97.19 105 LYS A CA 1
ATOM 835 C C . LYS A 1 105 ? -18.536 0.983 15.922 1.00 97.19 105 LYS A C 1
ATOM 837 O O . LYS A 1 105 ? -19.743 1.021 15.707 1.00 97.19 105 LYS A O 1
ATOM 842 N N . SER A 1 106 ? -17.654 1.623 15.158 1.00 96.31 106 SER A N 1
ATOM 843 C CA . SER A 1 106 ? -18.002 2.383 13.950 1.00 96.31 106 SER A CA 1
ATOM 844 C C . SER A 1 106 ? -18.255 1.489 12.724 1.00 96.31 106 SER A C 1
ATOM 846 O O . SER A 1 106 ? -18.460 2.002 11.626 1.00 96.31 106 SER A O 1
ATOM 848 N N . GLY A 1 107 ? -18.226 0.161 12.886 1.00 95.88 107 GLY A N 1
ATOM 849 C CA . GLY A 1 107 ? -18.442 -0.832 11.834 1.00 95.88 107 GLY A CA 1
ATOM 850 C C . GLY A 1 107 ? -17.209 -1.128 10.978 1.00 95.88 107 GLY A C 1
ATOM 851 O O . GLY A 1 107 ? -17.319 -1.863 9.996 1.00 95.88 107 GLY A O 1
ATOM 852 N N . VAL A 1 108 ? -16.047 -0.555 11.310 1.00 97.38 108 VAL A N 1
ATOM 853 C CA . VAL A 1 108 ? -14.801 -0.741 10.560 1.00 97.38 108 VAL A CA 1
ATOM 854 C C . VAL A 1 108 ? -13.946 -1.801 11.250 1.00 97.38 108 VAL A C 1
ATOM 856 O O . VAL A 1 108 ? -13.560 -1.652 12.405 1.00 97.38 108 VAL A O 1
ATOM 859 N N . THR A 1 109 ? -13.587 -2.864 10.536 1.00 96.62 109 THR A N 1
ATOM 860 C CA . THR A 1 109 ? -12.724 -3.928 11.071 1.00 96.62 109 THR A CA 1
ATOM 861 C C . THR A 1 109 ? -11.361 -3.938 10.389 1.00 96.62 109 THR A C 1
ATOM 863 O O . THR A 1 109 ? -11.229 -3.541 9.231 1.00 96.62 109 THR A O 1
ATOM 866 N N . ILE A 1 110 ? -10.327 -4.378 11.116 1.00 96.31 110 ILE A N 1
ATOM 867 C CA . ILE A 1 110 ? -8.959 -4.508 10.601 1.00 96.31 110 ILE A CA 1
ATOM 868 C C . ILE A 1 110 ? -8.565 -5.982 10.544 1.00 96.31 110 ILE A C 1
ATOM 870 O O . ILE A 1 110 ? -8.535 -6.679 11.555 1.00 96.31 110 ILE A O 1
ATOM 874 N N . GLU A 1 111 ? -8.155 -6.422 9.362 1.00 95.50 111 GLU A N 1
ATOM 875 C CA . GLU A 1 111 ? -7.581 -7.734 9.102 1.00 95.50 111 GLU A CA 1
ATOM 876 C C . GLU A 1 111 ? -6.058 -7.618 8.901 1.00 95.50 111 GLU A C 1
ATOM 878 O O . GLU A 1 111 ? -5.563 -6.747 8.175 1.00 95.50 111 GLU A O 1
ATOM 883 N N . ARG A 1 112 ? -5.293 -8.513 9.541 1.00 95.62 112 ARG A N 1
ATOM 884 C CA . ARG A 1 112 ? -3.832 -8.601 9.384 1.00 95.62 112 ARG A CA 1
ATOM 885 C C . ARG A 1 112 ? -3.484 -9.533 8.229 1.00 95.62 112 ARG A C 1
ATOM 887 O O . ARG A 1 112 ? -3.737 -10.731 8.303 1.00 95.62 112 ARG A O 1
ATOM 894 N N . LEU A 1 113 ? -2.807 -9.005 7.216 1.00 94.88 113 LEU A N 1
ATOM 895 C CA . LEU A 1 113 ? -2.340 -9.789 6.076 1.00 94.88 113 LEU A CA 1
ATOM 896 C C . LEU A 1 113 ? -0.983 -10.424 6.397 1.00 94.88 113 LEU A C 1
ATOM 898 O O . LEU A 1 113 ? -0.019 -9.708 6.690 1.00 94.88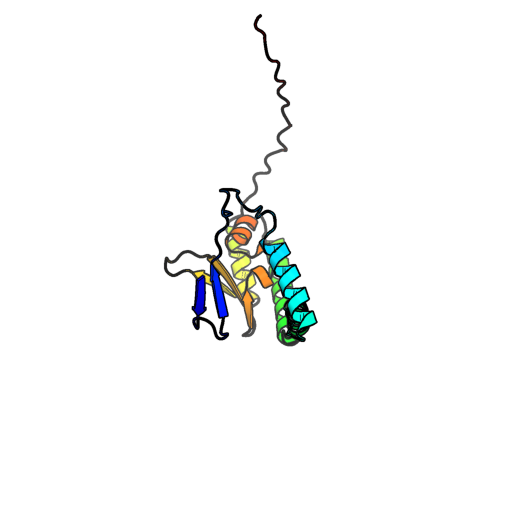 113 LEU A O 1
ATOM 902 N N . LYS A 1 114 ? -0.901 -11.757 6.335 1.00 96.19 114 LYS A N 1
ATOM 903 C CA . LYS A 1 114 ? 0.300 -12.547 6.655 1.00 96.19 114 LYS A CA 1
ATOM 904 C C . LYS A 1 114 ? 0.874 -13.226 5.410 1.00 96.19 114 LYS A C 1
ATOM 906 O O . LYS A 1 114 ? 0.129 -13.625 4.522 1.00 96.19 114 LYS A O 1
ATOM 911 N N . ASN A 1 115 ? 2.199 -13.352 5.338 1.00 94.81 115 ASN A N 1
ATOM 912 C CA . ASN A 1 115 ? 2.863 -14.164 4.313 1.00 94.81 115 ASN A CA 1
ATOM 913 C C . ASN A 1 115 ? 2.835 -15.665 4.689 1.00 94.81 115 ASN A C 1
ATOM 915 O O . ASN A 1 115 ? 2.403 -16.028 5.782 1.00 94.81 115 ASN A O 1
ATOM 919 N N . LYS A 1 116 ? 3.356 -16.540 3.814 1.00 93.94 116 LYS A N 1
ATOM 920 C CA . LYS A 1 116 ? 3.458 -17.995 4.073 1.00 93.94 116 LYS A CA 1
ATOM 921 C C . LYS A 1 116 ? 4.269 -18.352 5.332 1.00 93.94 116 LYS A C 1
ATOM 923 O O . LYS A 1 116 ? 4.091 -19.426 5.881 1.00 93.94 116 LYS A O 1
ATOM 928 N N . GLN A 1 117 ? 5.135 -17.448 5.792 1.00 94.12 117 GLN A N 1
ATOM 929 C CA . GLN A 1 117 ? 5.946 -17.591 7.009 1.00 94.12 117 GLN A CA 1
ATOM 930 C C . GLN A 1 117 ? 5.251 -16.997 8.254 1.00 94.12 117 GLN A C 1
ATOM 932 O O . GLN A 1 117 ? 5.878 -16.840 9.295 1.00 94.12 117 GLN A O 1
ATOM 937 N N . GLY A 1 118 ? 3.981 -16.581 8.154 1.00 93.19 118 GLY A N 1
ATOM 938 C CA . GLY A 1 118 ? 3.209 -16.003 9.260 1.00 93.19 118 GLY A CA 1
ATOM 939 C C . GLY A 1 118 ? 3.512 -14.532 9.584 1.00 93.19 118 GLY A C 1
ATOM 940 O O . GLY A 1 118 ? 2.854 -13.947 10.448 1.00 93.19 118 GLY A O 1
ATOM 941 N N . LYS A 1 119 ? 4.453 -13.891 8.881 1.00 95.06 119 LYS A N 1
ATOM 942 C CA . LYS A 1 119 ? 4.833 -12.491 9.103 1.00 95.06 119 LYS A CA 1
ATOM 943 C C . LYS A 1 119 ? 3.779 -11.546 8.536 1.00 95.06 119 LYS A C 1
ATOM 945 O O . LYS A 1 119 ? 3.445 -11.614 7.351 1.00 95.06 119 LYS A O 1
ATOM 950 N N . VAL A 1 120 ? 3.295 -10.626 9.372 1.00 94.69 120 VAL A N 1
ATOM 951 C CA . VAL A 1 120 ? 2.356 -9.578 8.951 1.00 94.69 120 VAL A CA 1
ATOM 952 C C . VAL A 1 120 ? 3.077 -8.582 8.043 1.00 94.69 120 VAL A C 1
ATOM 954 O O . VAL A 1 120 ? 4.086 -7.996 8.439 1.00 94.69 120 VAL A O 1
ATOM 957 N N . TYR A 1 121 ? 2.563 -8.385 6.830 1.00 92.88 121 TYR A N 1
ATOM 958 C CA . TYR A 1 121 ? 3.116 -7.432 5.859 1.00 92.88 121 TYR A CA 1
ATOM 959 C C . TYR A 1 121 ? 2.192 -6.238 5.594 1.00 92.88 121 TYR A C 1
ATOM 961 O O . TYR A 1 121 ? 2.633 -5.233 5.039 1.00 92.88 121 TYR A O 1
ATOM 969 N N . GLY A 1 122 ? 0.920 -6.317 5.988 1.00 94.62 122 GLY A N 1
ATOM 970 C CA . GLY A 1 122 ? -0.044 -5.253 5.740 1.00 94.62 122 GLY A CA 1
ATOM 971 C C . GLY A 1 122 ? -1.315 -5.381 6.566 1.00 94.62 122 GLY A C 1
ATOM 972 O O . GLY A 1 122 ? -1.544 -6.387 7.236 1.00 94.62 122 GLY A O 1
ATOM 973 N N . LEU A 1 123 ? -2.134 -4.335 6.493 1.00 97.19 123 LEU A N 1
ATOM 974 C CA . LEU A 1 123 ? -3.460 -4.271 7.098 1.00 97.19 123 LEU A CA 1
ATOM 975 C C . LEU A 1 123 ? -4.511 -4.017 6.015 1.00 97.19 123 LEU A C 1
ATOM 977 O O . LEU A 1 123 ? -4.244 -3.321 5.025 1.00 97.19 123 LEU A O 1
ATOM 981 N N . LYS A 1 124 ? -5.699 -4.576 6.224 1.00 97.44 124 LYS A N 1
ATOM 982 C CA . LYS A 1 124 ? -6.872 -4.409 5.369 1.00 97.44 124 LYS A CA 1
ATOM 983 C C . LYS A 1 124 ? -8.056 -3.982 6.230 1.00 97.44 124 LYS A C 1
ATOM 985 O O . LYS A 1 124 ? -8.307 -4.584 7.263 1.00 97.44 124 LYS A O 1
ATOM 990 N N . PHE A 1 125 ? -8.742 -2.933 5.806 1.00 97.75 125 PHE A N 1
ATOM 991 C CA . PHE A 1 125 ? -9.908 -2.366 6.470 1.00 97.75 125 PHE A CA 1
ATOM 992 C C . PHE A 1 125 ? -11.161 -2.867 5.761 1.00 97.75 125 PHE A C 1
ATOM 994 O O . PHE A 1 125 ? -11.205 -2.828 4.530 1.00 97.75 125 PHE A O 1
ATOM 1001 N N . ALA A 1 126 ? -12.162 -3.325 6.505 1.00 96.75 126 ALA A N 1
ATOM 1002 C CA . ALA A 1 126 ? -13.455 -3.724 5.961 1.00 96.75 126 ALA A CA 1
ATOM 1003 C C . ALA A 1 126 ? -14.572 -2.859 6.548 1.00 96.75 126 ALA A C 1
ATOM 1005 O O . ALA A 1 126 ? -14.577 -2.578 7.743 1.00 96.75 126 ALA A O 1
ATOM 1006 N N . TYR A 1 127 ? -15.493 -2.420 5.692 1.00 96.31 127 TYR A N 1
ATOM 1007 C CA . TYR A 1 127 ? -16.634 -1.586 6.062 1.00 96.31 127 TYR A CA 1
ATOM 1008 C C . TYR A 1 127 ? -17.758 -1.770 5.040 1.00 96.31 127 TYR A C 1
ATOM 1010 O O . TYR A 1 127 ? -17.511 -1.675 3.836 1.00 96.31 127 TYR A O 1
ATOM 1018 N N . SER A 1 128 ? -18.978 -2.052 5.504 1.00 91.75 128 SER A N 1
ATOM 1019 C CA . SER A 1 128 ? -20.180 -2.202 4.660 1.00 91.75 128 SER A CA 1
ATOM 1020 C C . SER A 1 128 ? -19.978 -3.111 3.433 1.00 91.75 128 SER A C 1
ATOM 1022 O O . SER A 1 128 ? -20.331 -2.759 2.309 1.00 91.75 128 SER A O 1
ATOM 1024 N N . GLY A 1 129 ? -19.332 -4.266 3.630 1.00 90.12 129 GLY A N 1
ATOM 1025 C CA . GLY A 1 129 ? -19.036 -5.239 2.566 1.00 90.12 129 GLY A CA 1
ATOM 1026 C C . GLY A 1 129 ? -17.909 -4.842 1.599 1.00 90.12 129 GLY A C 1
ATOM 1027 O O . GLY A 1 129 ? -17.527 -5.637 0.744 1.00 90.12 129 GLY A O 1
ATOM 1028 N N . GLN A 1 130 ? -17.333 -3.644 1.734 1.00 93.19 130 GLN A N 1
ATOM 1029 C CA . GLN A 1 130 ? -16.175 -3.188 0.966 1.00 93.19 130 GLN A CA 1
ATOM 1030 C C . GLN A 1 130 ? -14.888 -3.380 1.758 1.00 93.19 130 GLN A C 1
ATOM 1032 O O . GLN A 1 130 ? -14.878 -3.329 2.988 1.00 93.19 130 GLN A O 1
ATOM 1037 N N . THR A 1 131 ? -13.777 -3.566 1.042 1.00 95.25 131 THR A N 1
ATOM 1038 C CA . THR A 1 131 ? -12.459 -3.676 1.669 1.00 95.25 131 THR A CA 1
ATOM 1039 C C . THR A 1 131 ? -11.421 -2.764 1.029 1.00 95.25 131 THR A C 1
ATOM 1041 O O . THR A 1 131 ? -11.429 -2.517 -0.182 1.00 95.25 131 THR A O 1
ATOM 1044 N N . PHE A 1 132 ? -10.514 -2.265 1.866 1.00 95.81 132 PHE A N 1
ATOM 1045 C CA . PHE A 1 132 ? -9.507 -1.269 1.520 1.00 95.81 132 PHE A CA 1
ATOM 1046 C C . PHE A 1 132 ? -8.155 -1.662 2.102 1.00 95.81 132 PHE A C 1
ATOM 1048 O O . PHE A 1 132 ? -8.044 -2.058 3.261 1.00 95.81 132 PHE A O 1
ATOM 1055 N N . LYS A 1 133 ? -7.089 -1.532 1.317 1.00 96.00 133 LYS A N 1
ATOM 1056 C CA . LYS A 1 133 ? -5.723 -1.630 1.836 1.00 96.00 133 LYS A CA 1
ATOM 1057 C C . LYS A 1 133 ? -5.467 -0.458 2.775 1.00 96.00 133 LYS A C 1
ATOM 1059 O O . LYS A 1 133 ? -5.903 0.657 2.504 1.00 96.00 133 LYS A O 1
ATOM 1064 N N . ALA A 1 134 ? -4.659 -0.666 3.808 1.00 96.38 134 ALA A N 1
ATOM 1065 C CA . ALA A 1 134 ? -4.208 0.418 4.681 1.00 96.38 134 ALA A CA 1
ATOM 1066 C C . ALA A 1 134 ? -3.673 1.637 3.912 1.00 96.38 134 ALA A C 1
ATOM 1068 O O . ALA A 1 134 ? -4.019 2.768 4.226 1.00 96.38 134 ALA A O 1
ATOM 1069 N N . SER A 1 135 ? -2.895 1.404 2.851 1.00 94.56 135 SER A N 1
ATOM 1070 C CA . SER A 1 135 ? -2.356 2.467 1.996 1.00 94.56 135 SER A CA 1
ATOM 1071 C C . SER A 1 135 ? -3.420 3.252 1.223 1.00 94.56 135 SER A C 1
ATOM 1073 O O . SER A 1 135 ? -3.144 4.367 0.799 1.00 94.56 135 SER A O 1
ATOM 1075 N N . GLU A 1 136 ? -4.603 2.672 0.991 1.00 93.62 136 GLU A N 1
ATOM 1076 C CA . GLU A 1 136 ? -5.743 3.381 0.395 1.00 93.62 136 GLU A CA 1
ATOM 1077 C C . GLU A 1 136 ? -6.424 4.296 1.420 1.00 93.62 136 GLU A C 1
ATOM 1079 O O . GLU A 1 136 ? -6.978 5.317 1.025 1.00 93.62 136 GLU A O 1
ATOM 1084 N N . ILE A 1 137 ? -6.361 3.961 2.714 1.00 95.81 137 ILE A N 1
ATOM 1085 C CA . ILE A 1 137 ? -6.875 4.805 3.799 1.00 95.81 137 ILE A CA 1
ATOM 1086 C C . ILE A 1 137 ? -5.881 5.930 4.106 1.00 95.81 137 ILE A C 1
ATOM 1088 O O . ILE A 1 137 ? -6.255 7.098 4.100 1.00 95.81 137 ILE A O 1
ATOM 1092 N N . GLY A 1 138 ? -4.602 5.602 4.295 1.00 95.56 138 GLY A N 1
ATOM 1093 C CA . GLY A 1 138 ? -3.547 6.582 4.538 1.00 95.56 138 GLY A CA 1
ATOM 1094 C C . GLY A 1 138 ? -2.227 5.939 4.960 1.00 95.56 138 GLY A C 1
ATOM 1095 O O . GLY A 1 138 ? -2.184 4.810 5.449 1.00 95.56 138 GLY A O 1
ATOM 1096 N N . ARG A 1 139 ? -1.118 6.670 4.795 1.00 95.00 139 ARG A N 1
ATOM 1097 C CA . ARG A 1 139 ? 0.237 6.186 5.133 1.00 95.00 139 ARG A CA 1
ATOM 1098 C C . ARG A 1 139 ? 0.388 5.806 6.614 1.00 95.00 139 ARG A C 1
ATOM 1100 O O . ARG A 1 139 ? 1.144 4.888 6.943 1.00 95.00 139 ARG A O 1
ATOM 1107 N N . GLU A 1 140 ? -0.363 6.487 7.472 1.00 94.75 140 GLU A N 1
ATOM 1108 C CA . GLU A 1 140 ? -0.388 6.308 8.926 1.00 94.75 140 GLU A CA 1
ATOM 1109 C C . GLU A 1 140 ? -1.020 4.985 9.376 1.00 94.75 140 GLU A C 1
ATOM 1111 O O . GLU A 1 140 ? -0.763 4.529 10.485 1.00 94.75 140 GLU A O 1
ATOM 1116 N N . PHE A 1 141 ? -1.788 4.324 8.506 1.00 96.62 141 PHE A N 1
ATOM 1117 C CA . PHE A 1 141 ? -2.541 3.111 8.843 1.00 96.62 141 PHE A CA 1
ATOM 1118 C C . PHE A 1 141 ? -1.845 1.812 8.420 1.00 96.62 141 PHE A C 1
ATOM 1120 O O . PHE A 1 141 ? -2.420 0.730 8.531 1.00 96.62 141 PHE A O 1
ATOM 1127 N N . GLY A 1 142 ? -0.610 1.881 7.911 1.00 95.56 142 GLY A N 1
ATOM 1128 C CA . GLY A 1 142 ? 0.200 0.684 7.661 1.00 95.56 142 GLY A CA 1
ATOM 1129 C C . GLY A 1 142 ? 0.529 -0.049 8.965 1.00 95.56 142 GLY A C 1
ATOM 1130 O O . GLY A 1 142 ? 0.624 0.586 10.002 1.00 95.56 142 GLY A O 1
ATOM 1131 N N . TYR A 1 143 ? 0.765 -1.366 8.930 1.00 94.44 143 TYR A N 1
ATOM 1132 C CA . TYR A 1 143 ? 0.966 -2.179 10.147 1.00 94.44 143 TYR A CA 1
ATOM 1133 C C . TYR A 1 143 ? 1.964 -1.571 11.151 1.00 94.44 143 TYR A C 1
ATOM 1135 O O . TYR A 1 143 ? 1.650 -1.419 12.326 1.00 94.44 143 TYR A O 1
ATOM 1143 N N . ARG A 1 144 ? 3.147 -1.166 10.669 1.00 93.31 144 ARG A N 1
ATOM 1144 C CA . ARG A 1 144 ? 4.179 -0.524 11.501 1.00 93.31 144 ARG A CA 1
ATOM 1145 C C . ARG A 1 144 ? 3.868 0.940 11.812 1.00 93.31 144 ARG A C 1
ATOM 1147 O O . ARG A 1 144 ? 4.092 1.376 12.933 1.00 93.31 144 ARG A O 1
ATOM 1154 N N . SER A 1 145 ? 3.367 1.694 10.831 1.00 94.88 145 SER A N 1
ATOM 1155 C CA . SER A 1 145 ? 3.022 3.113 11.006 1.00 94.88 145 SER A CA 1
ATOM 1156 C C . SER A 1 145 ? 1.936 3.299 12.062 1.00 94.88 145 SER A C 1
ATOM 1158 O O . SER A 1 145 ? 2.045 4.171 12.915 1.00 94.88 145 SER A O 1
ATOM 1160 N N . LEU A 1 146 ? 0.920 2.436 12.031 1.00 94.56 146 LEU A N 1
ATOM 1161 C CA . LEU A 1 146 ? -0.207 2.478 12.943 1.00 94.56 146 LEU A CA 1
ATOM 1162 C C . LEU A 1 146 ? 0.265 2.230 14.369 1.00 94.56 146 LEU A C 1
ATOM 1164 O O . LEU A 1 146 ? -0.065 3.013 15.245 1.00 94.56 146 LEU A O 1
ATOM 1168 N N . GLN A 1 147 ? 1.101 1.211 14.584 1.00 92.56 147 GLN A N 1
ATOM 1169 C CA . GLN A 1 147 ? 1.694 0.946 15.894 1.00 92.56 147 GLN A CA 1
ATOM 1170 C C . GLN A 1 147 ? 2.515 2.144 16.394 1.00 92.56 147 GLN A C 1
ATOM 1172 O O . GLN A 1 147 ? 2.330 2.580 17.529 1.00 92.56 147 GLN A O 1
ATOM 1177 N N . LYS A 1 148 ? 3.339 2.734 15.519 1.00 94.25 148 LYS A N 1
ATOM 1178 C CA . LYS A 1 148 ? 4.167 3.902 15.842 1.00 94.25 148 LYS A CA 1
ATOM 1179 C C . LYS A 1 148 ? 3.349 5.119 16.277 1.00 94.25 148 LYS A C 1
ATOM 1181 O O . LYS A 1 148 ? 3.793 5.888 17.121 1.00 94.25 148 LYS A O 1
ATOM 1186 N N . ASN A 1 149 ? 2.145 5.299 15.738 1.00 93.31 149 ASN A N 1
ATOM 1187 C CA . ASN A 1 149 ? 1.275 6.409 16.125 1.00 93.31 149 ASN A CA 1
ATOM 1188 C C . ASN A 1 149 ? 0.811 6.349 17.593 1.00 93.31 149 ASN A C 1
ATOM 1190 O O . ASN A 1 149 ? 0.416 7.374 18.143 1.00 93.31 149 ASN A O 1
ATOM 1194 N N . PHE A 1 150 ? 0.885 5.188 18.242 1.00 93.50 150 PHE A N 1
ATOM 1195 C CA . PHE A 1 150 ? 0.528 5.022 19.653 1.00 93.50 150 PHE A CA 1
ATOM 1196 C C . PHE A 1 150 ? 1.741 4.837 20.563 1.00 93.50 150 PHE A C 1
ATOM 1198 O O . PHE A 1 150 ? 1.573 4.673 21.768 1.00 93.50 150 PHE A O 1
ATOM 1205 N N . GLU A 1 151 ? 2.960 4.877 20.026 1.00 90.50 151 GLU A N 1
ATOM 1206 C CA . GLU A 1 151 ? 4.156 4.925 20.860 1.00 90.50 151 GLU A CA 1
ATOM 1207 C C . GLU A 1 151 ? 4.150 6.232 21.662 1.00 90.50 151 GLU A C 1
ATOM 1209 O O . GLU A 1 151 ? 3.892 7.313 21.125 1.00 90.50 151 GLU A O 1
ATOM 1214 N N . ILE A 1 152 ? 4.413 6.135 22.966 1.00 77.38 152 ILE A N 1
ATOM 1215 C CA . ILE A 1 152 ? 4.575 7.312 23.815 1.00 77.38 152 ILE A CA 1
ATOM 1216 C C . ILE A 1 152 ? 5.905 7.935 23.406 1.00 77.38 152 ILE A C 1
ATOM 1218 O O . ILE A 1 152 ? 6.974 7.399 23.704 1.00 77.38 152 ILE A O 1
ATOM 1222 N N . SER A 1 153 ? 5.858 9.047 22.675 1.00 64.88 153 SER A N 1
ATOM 1223 C CA . SER A 1 153 ? 7.064 9.820 22.427 1.00 64.88 153 SER A CA 1
ATOM 1224 C C . SER A 1 153 ? 7.518 10.403 23.761 1.00 64.88 153 SER A C 1
ATOM 1226 O O . SER A 1 153 ? 6.927 11.372 24.243 1.00 64.88 153 SER A O 1
ATOM 1228 N N . ASN A 1 154 ? 8.590 9.864 24.338 1.00 52.56 154 ASN A N 1
ATOM 1229 C CA . ASN A 1 154 ? 9.431 10.687 25.192 1.00 52.56 154 ASN A CA 1
ATOM 1230 C C . ASN A 1 154 ? 9.847 11.864 24.306 1.00 52.56 154 ASN A C 1
ATOM 1232 O O . ASN A 1 154 ? 10.516 11.659 23.291 1.00 52.56 154 ASN A O 1
ATOM 1236 N N . LYS A 1 155 ? 9.363 13.074 24.603 1.00 45.81 155 LYS A N 1
ATOM 1237 C CA . LYS A 1 155 ? 9.873 14.294 23.975 1.00 45.81 155 LYS A CA 1
ATOM 1238 C C . LYS A 1 155 ? 11.340 14.406 24.380 1.00 45.81 155 LYS A C 1
ATOM 1240 O O . LYS A 1 155 ? 11.660 15.023 25.386 1.00 45.81 155 LYS A O 1
ATOM 1245 N N . THR A 1 156 ? 12.228 13.762 23.634 1.00 41.69 156 THR A N 1
ATOM 1246 C CA . THR A 1 156 ? 13.652 14.031 23.733 1.00 41.69 156 THR A CA 1
ATOM 1247 C C . THR A 1 156 ? 13.845 15.415 23.139 1.00 41.69 156 THR A C 1
ATOM 1249 O O . THR A 1 156 ? 13.565 15.640 21.960 1.00 41.69 156 THR A O 1
ATOM 1252 N N . GLU A 1 157 ? 14.240 16.344 23.999 1.00 43.56 157 GLU A N 1
ATOM 1253 C CA . GLU A 1 157 ? 14.647 17.704 23.672 1.00 43.56 157 GLU A CA 1
ATOM 1254 C C . GLU A 1 157 ? 15.553 17.740 22.426 1.00 43.56 157 GLU A C 1
ATOM 1256 O O . GLU A 1 157 ? 16.297 16.782 22.168 1.00 43.56 157 GLU A O 1
ATOM 1261 N N . PRO A 1 158 ? 15.512 18.820 21.625 1.00 39.50 158 PRO A N 1
ATOM 1262 C CA . PRO A 1 158 ? 16.348 18.936 20.440 1.00 39.50 158 PRO A CA 1
ATOM 1263 C C . PRO A 1 158 ? 17.823 18.869 20.851 1.00 39.50 158 PRO A C 1
ATOM 1265 O O . PRO A 1 158 ? 18.345 19.773 21.502 1.00 39.50 158 PRO A O 1
ATOM 1268 N N . LYS A 1 159 ? 18.512 17.790 20.462 1.00 41.00 159 LYS A N 1
ATOM 1269 C CA . LYS A 1 159 ? 19.964 17.688 20.618 1.00 41.00 159 LYS A CA 1
ATOM 1270 C C 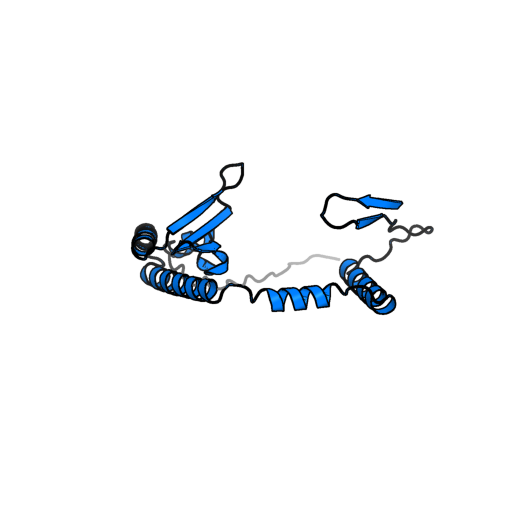. LYS A 1 159 ? 20.611 18.823 19.822 1.00 41.00 159 LYS A C 1
ATOM 1272 O O . LYS A 1 159 ? 20.570 18.818 18.592 1.00 41.00 159 LYS A O 1
ATOM 1277 N N . LYS A 1 160 ? 21.189 19.792 20.543 1.00 37.56 160 LYS A N 1
ATOM 1278 C CA . LYS A 1 160 ? 22.101 20.812 20.011 1.00 37.56 160 LYS A CA 1
ATOM 1279 C C . LYS A 1 160 ? 23.135 20.143 19.104 1.00 37.56 160 LYS A C 1
ATOM 1281 O O . LYS A 1 160 ? 23.717 19.123 19.468 1.00 37.56 160 LYS A O 1
ATOM 1286 N N . ALA A 1 161 ? 23.359 20.739 17.937 1.00 38.41 161 ALA A N 1
ATOM 1287 C CA . ALA A 1 161 ? 24.474 20.399 17.073 1.00 38.41 161 ALA A CA 1
ATOM 1288 C C . ALA A 1 161 ? 25.784 20.722 17.805 1.00 38.41 161 ALA A C 1
ATOM 1290 O O . ALA A 1 161 ? 26.104 21.889 18.021 1.00 38.41 161 ALA A O 1
ATOM 1291 N N . THR A 1 162 ? 26.529 19.692 18.195 1.00 33.97 162 THR A N 1
ATOM 1292 C CA . THR A 1 162 ? 27.926 19.843 18.598 1.00 33.97 162 THR A CA 1
ATOM 1293 C C . THR A 1 162 ? 28.769 19.772 17.334 1.00 33.97 162 THR A C 1
ATOM 1295 O O . THR A 1 162 ? 28.998 18.701 16.776 1.00 33.97 162 THR A O 1
ATOM 1298 N N . THR A 1 163 ? 29.190 20.937 16.854 1.00 36.16 163 THR A N 1
ATOM 1299 C CA . THR A 1 163 ? 30.306 21.088 15.921 1.00 36.16 163 THR A CA 1
ATOM 1300 C C . THR A 1 163 ? 31.569 20.545 16.581 1.00 36.16 163 THR A C 1
ATOM 1302 O O . THR A 1 163 ? 31.974 21.059 17.622 1.00 36.16 163 THR A O 1
ATOM 1305 N N . MET A 1 164 ? 32.204 19.537 15.983 1.00 34.31 164 MET A N 1
ATOM 1306 C CA . MET A 1 164 ? 33.608 19.247 16.258 1.00 34.31 164 MET A CA 1
ATOM 1307 C C . MET A 1 164 ? 34.433 19.663 15.049 1.00 34.31 164 MET A C 1
ATOM 1309 O O . MET A 1 164 ? 34.221 19.185 13.935 1.00 34.31 164 MET A O 1
ATOM 1313 N N . ALA A 1 165 ? 35.331 20.608 15.309 1.00 37.25 165 ALA A N 1
ATOM 1314 C CA . ALA A 1 165 ? 36.446 20.961 14.458 1.00 37.25 165 ALA A CA 1
ATOM 1315 C C . ALA A 1 165 ? 37.341 19.734 14.238 1.00 37.25 165 ALA A C 1
ATOM 1317 O O . ALA A 1 165 ? 37.600 18.987 15.178 1.00 37.25 165 ALA A O 1
ATOM 1318 N N . ASN A 1 166 ? 37.839 19.572 13.015 1.00 37.09 166 ASN A N 1
ATOM 1319 C CA . ASN A 1 166 ? 39.009 18.749 12.741 1.00 37.09 166 ASN A CA 1
ATOM 1320 C C . ASN A 1 166 ? 40.131 19.680 12.272 1.00 37.09 166 ASN A C 1
ATOM 1322 O O . ASN A 1 166 ? 40.124 20.143 11.132 1.00 37.09 166 ASN A O 1
ATOM 1326 N N . GLU A 1 167 ? 41.084 19.944 13.163 1.00 37.06 167 GLU A N 1
ATOM 1327 C CA . GLU A 1 167 ? 42.474 20.217 12.789 1.00 37.06 167 GLU A CA 1
ATOM 1328 C C . GLU A 1 167 ? 43.120 18.916 12.290 1.00 37.06 167 GLU A C 1
ATOM 1330 O O . GLU A 1 167 ? 42.931 17.867 12.910 1.00 37.06 167 GLU A O 1
ATOM 1335 N N . PRO A 1 168 ? 43.958 18.963 11.245 1.00 39.41 168 PRO A N 1
ATOM 1336 C CA . PRO A 1 168 ? 45.002 17.972 11.056 1.00 39.41 168 PRO A CA 1
ATOM 1337 C C . PRO A 1 168 ? 46.372 18.561 11.420 1.00 39.41 168 PRO A C 1
ATOM 1339 O O . PRO A 1 168 ? 46.872 19.489 10.782 1.00 39.41 168 PRO A O 1
ATOM 1342 N N . ALA A 1 169 ? 47.006 17.976 12.436 1.00 36.56 169 ALA A N 1
ATOM 1343 C CA . ALA A 1 169 ? 48.414 18.187 12.736 1.00 36.56 169 ALA A CA 1
ATOM 1344 C C . ALA A 1 169 ? 49.303 17.400 11.749 1.00 36.56 169 ALA A C 1
ATOM 1346 O O . ALA A 1 169 ? 49.209 16.181 11.655 1.00 36.56 169 ALA A O 1
ATOM 1347 N N . LYS A 1 170 ? 50.125 18.164 11.018 1.00 39.00 170 LYS A N 1
ATOM 1348 C CA . LYS A 1 170 ? 51.501 17.947 10.517 1.00 39.00 170 LYS A CA 1
ATOM 1349 C C . LYS A 1 170 ? 52.049 16.510 10.352 1.00 39.00 170 LYS A C 1
ATOM 1351 O O . LYS A 1 170 ? 52.062 15.734 11.301 1.00 39.00 170 LYS A O 1
ATOM 1356 N N . ASN A 1 171 ? 52.727 16.254 9.220 1.00 35.81 171 ASN A N 1
ATOM 1357 C CA . ASN A 1 171 ? 54.207 16.218 9.163 1.00 35.81 171 ASN A CA 1
ATOM 1358 C C . ASN A 1 171 ? 54.781 15.894 7.755 1.00 35.81 171 ASN A C 1
ATOM 1360 O O . ASN A 1 171 ? 54.400 14.909 7.136 1.00 35.81 171 ASN A O 1
ATOM 1364 N N . ASN A 1 172 ? 55.766 16.721 7.373 1.00 36.31 172 ASN A N 1
ATOM 1365 C CA . ASN A 1 172 ? 57.049 16.467 6.686 1.00 36.31 172 ASN A CA 1
ATOM 1366 C C . ASN A 1 172 ? 57.127 15.916 5.245 1.00 36.31 172 ASN A C 1
ATOM 1368 O O . ASN A 1 172 ? 56.987 14.717 5.021 1.00 36.31 172 ASN A O 1
ATOM 1372 N N . ALA A 1 173 ? 57.588 16.781 4.330 1.00 34.78 173 ALA A N 1
ATOM 1373 C CA . ALA A 1 173 ? 58.911 16.701 3.689 1.00 34.78 173 ALA A CA 1
ATOM 1374 C C . ALA A 1 173 ? 59.364 18.116 3.289 1.00 34.78 173 ALA A C 1
ATOM 1376 O O . ALA A 1 173 ? 58.475 18.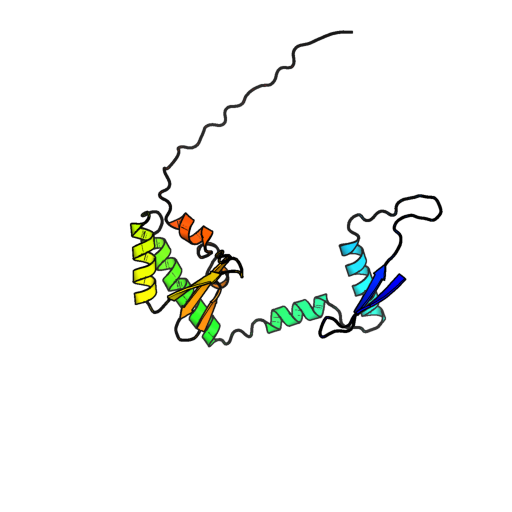911 2.907 1.00 34.78 173 ALA A O 1
#

Sequence (173 aa):
MAVTHKDTDNMHIHIIANRISLYGEVYDTTFVSNRAARVAEVLSRKYGMTIAKEVKAEKKHKKTKSSPTREQTKQQVQKICYALLEKYKGTGITGHSMFLYDLSKSGVTIERLKNKQGKVYGLKFAYSGQTFKASEIGREFGYRSLQKNFEISNKTEPKKATTMANEPAKNNA

InterPro domains:
  IPR005094 MobA/VirD2-like, nuclease domain [PF03432] (2-48)

Organism: NCBI:txid1347790

Foldseek 3Di:
DKDWDDPDPDIDIDDDDDQADPVRDGHDCVPVVVVVLVVVQVVCVVVVHDRPVVVVVVVVVVVVPPPPVNVVQLVVLLVLLVVLLVVLFQQAPVSLVVSQVVCVVVQKHKDFDADPVRDGFFIWIDHPNDIDTLVSSHPCRTPVSVNVRHHNDPPPDPPDDDDDDDDDDDDDD

pLDDT: mean 84.0, std 18.89, range [33.97, 98.19]